Protein AF-A0A496QJP1-F1 (afdb_monomer)

Structure (mmCIF, N/CA/C/O backbone):
data_AF-A0A496QJP1-F1
#
_entry.id   AF-A0A496QJP1-F1
#
loop_
_atom_site.group_PDB
_atom_site.id
_atom_site.type_symbol
_atom_site.label_atom_id
_atom_site.label_alt_id
_atom_site.label_comp_id
_atom_site.label_asym_id
_atom_site.label_entity_id
_atom_site.label_seq_id
_atom_site.pdbx_PDB_ins_code
_atom_site.Cartn_x
_atom_site.Cartn_y
_atom_site.Cartn_z
_atom_site.occupancy
_atom_site.B_iso_or_equiv
_atom_site.auth_seq_id
_atom_site.auth_comp_id
_atom_site.auth_asym_id
_atom_site.auth_atom_id
_atom_site.pdbx_PDB_model_num
ATOM 1 N N . PRO A 1 1 ? -23.797 5.989 7.736 1.00 47.56 1 PRO A N 1
ATOM 2 C CA . PRO A 1 1 ? -22.458 6.638 7.696 1.00 47.56 1 PRO A CA 1
ATOM 3 C C . PRO A 1 1 ? -22.157 7.043 6.246 1.00 47.56 1 PRO A C 1
ATOM 5 O O . PRO A 1 1 ? -22.755 6.414 5.377 1.00 47.56 1 PRO A O 1
ATOM 8 N N . PRO A 1 2 ? -21.326 8.060 5.943 1.00 55.97 2 PRO A N 1
ATOM 9 C CA . PRO A 1 2 ? -20.926 8.264 4.551 1.00 55.97 2 PRO A CA 1
ATOM 10 C C . PRO A 1 2 ? -20.352 6.940 4.034 1.00 55.97 2 PRO A C 1
ATOM 12 O O . PRO A 1 2 ? -19.680 6.230 4.787 1.00 55.97 2 PRO A O 1
ATOM 15 N N . GLU A 1 3 ? -20.733 6.553 2.821 1.00 70.56 3 GLU A N 1
ATOM 16 C CA . GLU A 1 3 ? -20.373 5.258 2.248 1.00 70.56 3 GLU A CA 1
ATOM 17 C C . GLU A 1 3 ? -18.844 5.147 2.202 1.00 70.56 3 GLU A C 1
ATOM 19 O O . GLU A 1 3 ? -18.171 5.880 1.482 1.00 70.56 3 GLU A O 1
ATOM 24 N N . SER A 1 4 ? -18.280 4.296 3.061 1.00 87.88 4 SER A N 1
ATOM 25 C CA . SER A 1 4 ? -16.846 4.028 3.092 1.00 87.88 4 SER A CA 1
ATOM 26 C C . SER A 1 4 ? -16.491 3.066 1.966 1.00 87.88 4 SER A C 1
ATOM 28 O O . SER A 1 4 ? -17.206 2.088 1.757 1.00 87.88 4 SER A O 1
ATOM 30 N N . PHE A 1 5 ? -15.371 3.291 1.290 1.00 95.00 5 PHE A N 1
ATOM 31 C CA . PHE A 1 5 ? -14.940 2.461 0.172 1.00 95.00 5 PHE A CA 1
ATOM 32 C C . PHE A 1 5 ? -14.203 1.215 0.660 1.00 95.00 5 PHE A C 1
ATOM 34 O O . PHE A 1 5 ? -13.287 1.307 1.478 1.00 95.00 5 PHE A O 1
ATOM 41 N N . ASP A 1 6 ? -14.547 0.055 0.108 1.00 94.50 6 ASP A N 1
ATOM 42 C CA . ASP A 1 6 ? -13.792 -1.181 0.343 1.00 94.50 6 ASP A CA 1
ATOM 43 C C . ASP A 1 6 ? -12.446 -1.184 -0.388 1.00 94.50 6 ASP A C 1
ATOM 45 O O . ASP A 1 6 ? -11.486 -1.819 0.049 1.00 94.50 6 ASP A O 1
ATOM 49 N N . VAL A 1 7 ? -12.348 -0.448 -1.495 1.00 96.88 7 VAL A N 1
ATOM 50 C CA . VAL A 1 7 ? -11.116 -0.323 -2.270 1.00 96.88 7 VAL A CA 1
ATOM 51 C C . VAL A 1 7 ? -10.907 1.130 -2.663 1.00 96.88 7 VAL A C 1
ATOM 53 O O . VAL A 1 7 ? -11.769 1.748 -3.283 1.00 96.88 7 VAL A O 1
ATOM 56 N N . ILE A 1 8 ? -9.727 1.656 -2.350 1.00 97.62 8 ILE A N 1
ATOM 57 C CA . ILE A 1 8 ? -9.253 2.949 -2.845 1.00 97.62 8 ILE A CA 1
ATOM 58 C C . ILE A 1 8 ? -8.065 2.683 -3.762 1.00 97.62 8 ILE A C 1
ATOM 60 O O . ILE A 1 8 ? -7.073 2.095 -3.340 1.00 97.62 8 ILE A O 1
ATOM 64 N N . VAL A 1 9 ? -8.139 3.125 -5.015 1.00 97.75 9 VAL A N 1
ATOM 65 C CA . VAL A 1 9 ? -7.036 3.003 -5.979 1.00 97.75 9 VAL A CA 1
ATOM 66 C C . VAL A 1 9 ? -6.482 4.388 -6.281 1.00 97.75 9 VAL A C 1
ATOM 68 O O . VAL A 1 9 ? -7.244 5.341 -6.430 1.00 97.75 9 VAL A O 1
ATOM 71 N N . SER A 1 10 ? -5.160 4.516 -6.374 1.00 97.31 10 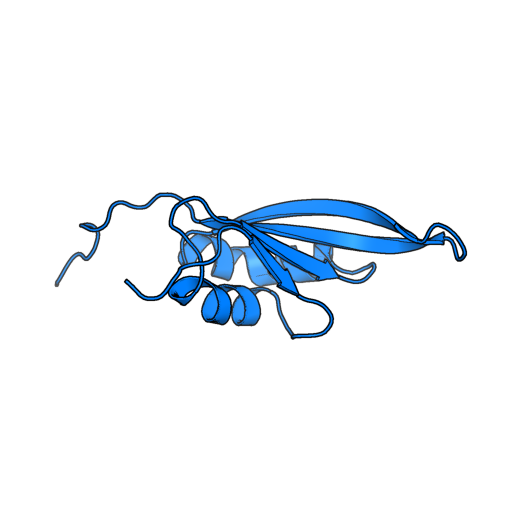SER A N 1
ATOM 72 C CA . SER A 1 10 ? -4.518 5.782 -6.726 1.00 97.31 10 SER A CA 1
ATOM 73 C C . SER A 1 10 ? -3.354 5.596 -7.696 1.00 97.31 10 SER A C 1
ATOM 75 O O . SER A 1 10 ? -2.643 4.590 -7.661 1.00 97.31 10 SER A O 1
ATOM 77 N N . GLN A 1 11 ? -3.141 6.598 -8.547 1.00 96.31 11 GLN A N 1
ATOM 78 C CA . GLN A 1 11 ? -2.001 6.696 -9.451 1.00 96.31 11 GLN A CA 1
ATOM 79 C C . GLN A 1 11 ? -1.529 8.152 -9.500 1.00 96.31 11 GLN A C 1
ATOM 81 O O . GLN A 1 11 ? -2.345 9.055 -9.638 1.00 96.31 11 GLN A O 1
ATOM 86 N N . ALA A 1 12 ? -0.215 8.374 -9.388 1.00 90.19 12 ALA A N 1
ATOM 87 C CA . ALA A 1 12 ? 0.408 9.705 -9.458 1.00 90.19 12 ALA A CA 1
ATOM 88 C C . ALA A 1 12 ? -0.112 10.745 -8.432 1.00 90.19 12 ALA A C 1
ATOM 90 O O . ALA A 1 12 ? -0.039 11.942 -8.680 1.00 90.19 12 ALA A O 1
ATOM 91 N N . VAL A 1 13 ? -0.602 10.296 -7.268 1.00 88.88 13 VAL A N 1
ATOM 92 C CA . VAL A 1 13 ? -1.180 11.175 -6.228 1.00 88.88 13 VAL A CA 1
ATOM 93 C C . VAL A 1 13 ? -0.136 11.784 -5.283 1.00 88.88 13 VAL A C 1
ATOM 95 O O . VAL A 1 13 ? -0.349 12.875 -4.772 1.00 88.88 13 VAL A O 1
ATOM 98 N N . GLY A 1 14 ? 0.987 11.104 -5.042 1.00 91.44 14 GLY A N 1
ATOM 99 C CA . GLY A 1 14 ? 2.025 11.578 -4.121 1.00 91.44 14 GLY A CA 1
ATOM 100 C C . GLY A 1 14 ? 2.699 10.453 -3.328 1.00 91.44 14 GLY A C 1
ATOM 101 O O . GLY A 1 14 ? 2.560 9.277 -3.699 1.00 91.44 14 GLY A O 1
ATOM 102 N N . PRO A 1 15 ? 3.439 10.799 -2.259 1.00 95.94 15 PRO A N 1
ATOM 103 C CA . PRO A 1 15 ? 4.078 9.849 -1.349 1.00 95.94 15 PRO A CA 1
ATOM 104 C C . PRO A 1 15 ? 3.091 8.881 -0.668 1.00 95.94 15 PRO A C 1
ATOM 106 O O . PRO A 1 15 ? 1.930 9.218 -0.425 1.00 95.94 15 PRO A O 1
ATOM 109 N N . LEU A 1 16 ? 3.544 7.663 -0.347 1.00 97.25 16 LEU A N 1
ATOM 110 C CA . LEU A 1 16 ? 2.709 6.621 0.285 1.00 97.25 16 LEU A CA 1
ATOM 111 C C . LEU A 1 16 ? 2.093 7.030 1.637 1.00 97.25 16 LEU A C 1
ATOM 113 O O . LEU A 1 16 ? 0.959 6.654 1.925 1.00 97.25 16 LEU A O 1
ATOM 117 N N . ASP A 1 17 ? 2.813 7.789 2.459 1.00 96.56 17 ASP A N 1
ATOM 118 C CA . ASP A 1 17 ? 2.354 8.293 3.758 1.00 96.56 17 ASP A CA 1
ATOM 119 C C . ASP A 1 17 ? 1.211 9.306 3.625 1.00 96.56 17 ASP A C 1
ATOM 121 O O . ASP A 1 17 ? 0.206 9.213 4.336 1.00 96.56 17 ASP A O 1
ATOM 125 N N . GLU A 1 18 ? 1.320 10.229 2.671 1.00 96.69 18 GLU A N 1
ATOM 126 C CA . GLU A 1 18 ? 0.258 11.196 2.385 1.00 96.69 18 GLU A CA 1
ATOM 127 C C . GLU A 1 18 ? -1.002 10.512 1.854 1.00 96.69 18 GLU A C 1
ATOM 129 O O . GLU A 1 18 ? -2.104 10.789 2.337 1.00 96.69 18 GLU A O 1
ATOM 134 N N . LEU A 1 19 ? -0.842 9.570 0.918 1.00 97.19 19 LEU A N 1
ATOM 135 C CA . LEU A 1 19 ? -1.948 8.760 0.411 1.00 97.19 19 LEU A CA 1
ATOM 136 C C . LEU A 1 19 ? -2.636 7.980 1.539 1.00 97.19 19 LEU A C 1
ATOM 138 O O . LEU A 1 19 ? -3.861 8.006 1.632 1.00 97.19 19 LEU A O 1
ATOM 142 N N . ALA A 1 20 ? -1.870 7.325 2.416 1.00 96.12 20 ALA A N 1
ATOM 143 C CA . ALA A 1 20 ? -2.411 6.572 3.546 1.00 96.12 20 ALA A CA 1
ATOM 144 C C . ALA A 1 20 ? -3.231 7.469 4.491 1.00 96.12 20 ALA A C 1
ATOM 146 O O . ALA A 1 20 ? -4.330 7.100 4.913 1.00 96.12 20 ALA A O 1
ATOM 147 N N . ARG A 1 21 ? -2.735 8.678 4.782 1.00 95.69 21 ARG A N 1
ATOM 148 C CA . ARG A 1 21 ? -3.440 9.668 5.606 1.00 95.69 21 ARG A CA 1
ATOM 149 C C . ARG A 1 21 ? -4.756 10.114 4.966 1.00 95.69 21 ARG A C 1
ATOM 151 O O . ARG A 1 21 ? -5.769 10.167 5.658 1.00 95.69 21 ARG A O 1
ATOM 158 N N . MET A 1 22 ? -4.746 10.426 3.668 1.00 95.31 22 MET A N 1
ATOM 159 C CA . MET A 1 22 ? -5.943 10.857 2.931 1.00 95.31 22 MET A CA 1
ATOM 160 C C . MET A 1 22 ? -6.974 9.734 2.775 1.00 95.31 22 MET A C 1
ATOM 162 O O . MET A 1 22 ? -8.172 9.993 2.848 1.00 95.31 22 MET A O 1
ATOM 166 N N . ALA A 1 23 ? -6.521 8.492 2.593 1.00 94.81 23 ALA A N 1
ATOM 167 C CA . ALA A 1 23 ? -7.391 7.337 2.404 1.00 94.81 23 ALA A CA 1
ATOM 168 C C . ALA A 1 23 ? -8.100 6.902 3.696 1.00 94.81 23 ALA A C 1
ATOM 170 O O . ALA A 1 23 ? -9.238 6.445 3.642 1.00 94.81 23 ALA A O 1
ATOM 171 N N . ARG A 1 24 ? -7.461 7.058 4.866 1.00 93.00 24 ARG A N 1
ATOM 172 C CA . ARG A 1 24 ? -7.985 6.575 6.158 1.00 93.00 24 ARG A CA 1
ATOM 173 C C . ARG A 1 24 ? -9.441 6.967 6.473 1.00 93.00 24 ARG A C 1
ATOM 175 O O . ARG A 1 24 ? -10.173 6.069 6.873 1.00 93.00 24 ARG A O 1
ATOM 182 N N . PRO A 1 25 ? -9.888 8.231 6.329 1.00 92.19 25 PRO A N 1
ATOM 183 C CA . PRO A 1 25 ?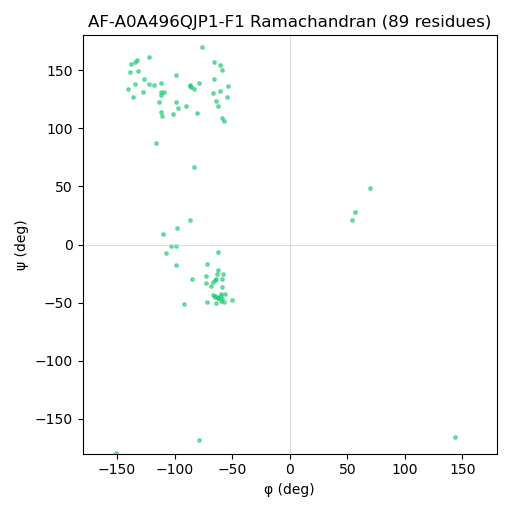 -11.278 8.605 6.622 1.00 92.19 25 PRO A CA 1
ATOM 184 C C . PRO A 1 25 ? -12.299 8.087 5.597 1.00 92.19 25 PRO A C 1
ATOM 186 O O . PRO A 1 25 ? -13.492 8.099 5.883 1.00 92.19 25 PRO A O 1
ATOM 189 N N . LEU A 1 26 ? -11.847 7.666 4.413 1.00 93.56 26 LEU A N 1
ATOM 190 C CA . LEU A 1 26 ? -12.700 7.199 3.317 1.00 93.56 26 LEU A CA 1
ATOM 191 C C . LEU A 1 26 ? -12.781 5.668 3.250 1.00 93.56 26 LEU A C 1
ATOM 193 O O . LEU A 1 26 ? -13.666 5.131 2.590 1.00 93.56 26 LEU A O 1
ATOM 197 N N . LEU A 1 27 ? -11.846 4.969 3.894 1.00 93.62 27 LEU A N 1
ATOM 198 C CA . LEU A 1 27 ? -11.687 3.525 3.781 1.00 93.62 27 LEU A CA 1
ATOM 199 C C . LEU A 1 27 ? -12.584 2.776 4.771 1.00 93.62 27 LEU A C 1
ATOM 201 O O . LEU A 1 27 ? -12.657 3.126 5.951 1.00 93.62 27 LEU A O 1
ATOM 205 N N . SER A 1 28 ? -13.224 1.705 4.303 1.00 91.56 28 SER A N 1
ATOM 206 C CA . SER A 1 28 ? -13.987 0.811 5.172 1.00 91.56 28 SER A CA 1
ATOM 207 C C . SER A 1 28 ? -13.057 0.072 6.155 1.00 91.56 28 SER A C 1
ATOM 209 O O . SER A 1 28 ? -11.862 -0.092 5.884 1.00 91.56 28 SER A O 1
ATOM 211 N N . PRO A 1 29 ? -13.556 -0.418 7.308 1.00 85.06 29 PRO A N 1
ATOM 212 C CA . PRO A 1 29 ? -12.722 -1.108 8.299 1.00 85.06 29 PRO A CA 1
ATOM 213 C C . PRO A 1 29 ? -11.979 -2.348 7.778 1.00 85.06 29 PRO A C 1
ATOM 215 O O . PRO A 1 29 ? -10.960 -2.730 8.352 1.00 85.06 29 PRO A O 1
ATOM 218 N N . ASN A 1 30 ? -12.497 -2.986 6.723 1.00 87.06 30 ASN A N 1
ATOM 219 C CA . ASN A 1 30 ? -11.873 -4.137 6.062 1.00 87.06 30 ASN A CA 1
ATOM 220 C C . ASN A 1 30 ? -11.348 -3.789 4.658 1.00 87.06 30 ASN A C 1
ATOM 222 O O . ASN A 1 30 ? -10.971 -4.691 3.912 1.00 87.06 30 ASN A O 1
ATOM 226 N N . GLY A 1 31 ? -11.348 -2.506 4.294 1.00 93.12 31 GLY A N 1
ATOM 227 C CA . GLY A 1 31 ? -10.926 -2.055 2.983 1.00 93.12 31 GLY A CA 1
ATOM 228 C C . GLY A 1 31 ? -9.410 -2.049 2.812 1.00 93.12 31 GLY A C 1
ATOM 229 O O . GLY A 1 31 ? -8.638 -2.196 3.765 1.00 93.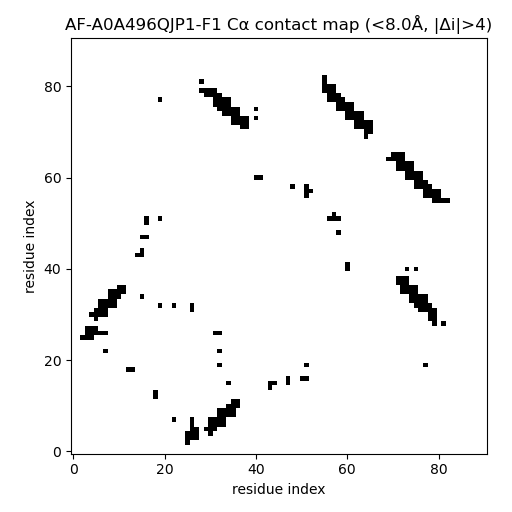12 31 GLY A O 1
ATOM 230 N N . LEU A 1 32 ? -8.977 -1.842 1.573 1.00 96.69 32 LEU A N 1
ATOM 231 C CA . LEU A 1 32 ? -7.569 -1.720 1.207 1.00 96.69 32 LEU A CA 1
ATOM 232 C C . LEU A 1 32 ? -7.315 -0.540 0.267 1.00 96.69 32 LEU A C 1
ATOM 234 O O . LEU A 1 32 ? -8.197 -0.084 -0.464 1.00 96.69 32 LEU A O 1
ATOM 238 N N . VAL A 1 33 ? -6.073 -0.070 0.261 1.00 98.06 33 VAL A N 1
ATOM 239 C CA . VAL A 1 33 ? -5.586 0.942 -0.678 1.00 98.06 33 VAL A CA 1
ATOM 240 C C . VAL A 1 33 ? -4.618 0.283 -1.652 1.00 98.06 33 VAL A C 1
ATOM 242 O O . VAL A 1 33 ? -3.695 -0.408 -1.226 1.00 98.06 33 VAL A O 1
ATOM 245 N N . ILE A 1 34 ? -4.793 0.524 -2.949 1.00 98.38 34 ILE A N 1
ATOM 246 C CA . ILE A 1 34 ? -3.865 0.115 -4.008 1.00 98.38 34 ILE A CA 1
ATOM 247 C C . ILE A 1 34 ? -3.220 1.372 -4.585 1.00 98.38 34 ILE A C 1
ATOM 249 O O . ILE A 1 34 ? -3.863 2.153 -5.285 1.00 98.38 34 ILE A O 1
ATOM 253 N N . ALA A 1 35 ? -1.931 1.557 -4.323 1.00 98.06 35 ALA A N 1
ATOM 254 C CA . ALA A 1 35 ? -1.144 2.622 -4.925 1.00 98.06 35 ALA A CA 1
ATOM 255 C C . ALA A 1 35 ? -0.372 2.082 -6.134 1.00 98.06 35 ALA A C 1
ATOM 257 O O . ALA A 1 35 ? 0.501 1.220 -6.003 1.00 98.06 35 ALA A O 1
ATOM 258 N N . MET A 1 36 ? -0.671 2.612 -7.317 1.00 97.81 36 MET A N 1
ATOM 259 C CA . MET A 1 36 ? 0.050 2.313 -8.550 1.00 97.81 36 MET A CA 1
ATOM 260 C C . MET A 1 36 ? 1.334 3.140 -8.601 1.00 97.81 36 MET A C 1
ATOM 262 O O . MET A 1 36 ? 1.306 4.370 -8.712 1.00 97.81 36 MET A O 1
ATOM 266 N N . LYS A 1 37 ? 2.471 2.453 -8.521 1.00 96.19 37 LYS A N 1
ATOM 267 C CA . LYS A 1 37 ? 3.805 3.043 -8.413 1.00 96.19 37 LYS A CA 1
ATOM 268 C C . LYS A 1 37 ? 4.723 2.601 -9.550 1.00 96.19 37 LYS A C 1
ATOM 270 O O . LYS A 1 37 ? 4.478 1.629 -10.272 1.00 96.19 37 LYS A O 1
ATOM 275 N N . GLY A 1 38 ? 5.783 3.382 -9.728 1.00 95.00 38 GLY A N 1
ATOM 276 C CA . GLY A 1 38 ? 6.864 3.092 -10.662 1.00 95.00 38 GLY A CA 1
ATOM 277 C C . GLY A 1 38 ? 7.859 2.053 -10.121 1.00 95.00 38 GLY A C 1
ATOM 278 O O . G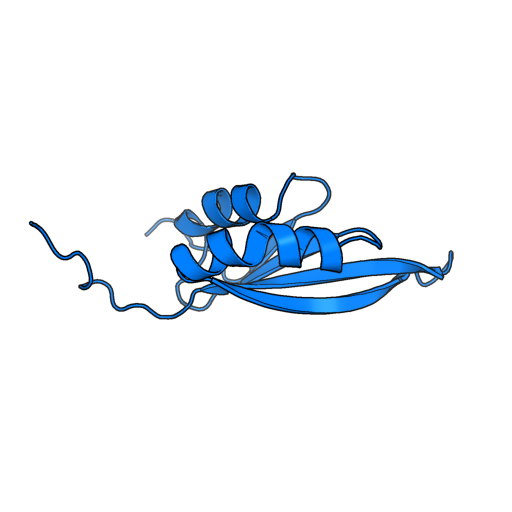LY A 1 38 ? 7.607 1.430 -9.091 1.00 95.00 38 GLY A O 1
ATOM 279 N N . PRO A 1 39 ? 9.013 1.886 -10.790 1.00 93.44 39 PRO A N 1
ATOM 280 C CA . PRO A 1 39 ? 10.019 0.883 -10.426 1.00 93.44 39 PRO A CA 1
ATOM 281 C C . PRO A 1 39 ? 10.652 1.093 -9.042 1.00 93.44 39 PRO A C 1
ATOM 283 O O . PRO A 1 39 ? 11.080 0.128 -8.425 1.00 93.44 39 PRO A O 1
ATOM 286 N N . LYS A 1 40 ? 10.673 2.328 -8.525 1.00 94.81 40 LYS A N 1
ATOM 287 C CA . LYS A 1 40 ? 11.284 2.682 -7.228 1.00 94.81 40 LYS A CA 1
ATOM 288 C C . LYS A 1 40 ? 10.352 2.506 -6.022 1.00 94.81 40 LYS A C 1
ATOM 290 O O . LYS A 1 40 ? 10.535 3.136 -4.986 1.00 94.81 40 LYS A O 1
ATOM 295 N N . ALA A 1 41 ? 9.309 1.695 -6.165 1.00 95.38 41 ALA A N 1
ATOM 296 C CA . ALA A 1 41 ? 8.308 1.529 -5.119 1.00 95.38 41 ALA A CA 1
ATOM 297 C C . ALA A 1 41 ? 8.869 0.882 -3.842 1.00 95.38 41 ALA A C 1
ATOM 299 O O . ALA A 1 41 ? 8.372 1.194 -2.767 1.00 95.38 41 ALA A O 1
ATOM 300 N N . ASP A 1 42 ? 9.886 0.017 -3.944 1.00 96.31 42 ASP A N 1
ATOM 301 C CA . ASP A 1 42 ? 10.542 -0.574 -2.771 1.00 96.31 42 ASP A CA 1
ATOM 302 C C . ASP A 1 42 ? 11.242 0.497 -1.921 1.00 96.31 42 ASP A C 1
ATOM 304 O O . ASP A 1 42 ? 10.978 0.584 -0.728 1.00 96.31 42 ASP A O 1
ATOM 308 N N . GLU A 1 43 ? 12.057 1.354 -2.550 1.00 97.06 43 GLU A N 1
ATOM 309 C CA . GLU A 1 43 ? 12.770 2.462 -1.889 1.00 97.06 43 GLU A CA 1
ATOM 310 C C . GLU A 1 43 ? 11.789 3.438 -1.222 1.00 97.06 43 GLU A C 1
ATOM 312 O O . GLU A 1 43 ? 11.972 3.849 -0.075 1.00 97.06 43 GLU A O 1
ATOM 317 N N . GLU A 1 44 ? 10.710 3.793 -1.932 1.00 95.62 44 GLU A N 1
ATOM 318 C CA . GLU A 1 44 ? 9.659 4.650 -1.382 1.00 95.62 44 GLU A CA 1
ATOM 319 C C . GLU A 1 44 ? 8.973 3.983 -0.181 1.00 95.62 44 GLU A C 1
ATOM 321 O O . GLU A 1 44 ? 8.765 4.623 0.851 1.00 95.62 44 GLU A O 1
ATOM 326 N N . LEU A 1 45 ? 8.618 2.701 -0.302 1.00 96.75 45 LEU A N 1
ATOM 327 C CA . LEU A 1 45 ? 7.941 1.964 0.759 1.00 96.75 45 LEU A CA 1
ATOM 328 C C . LEU A 1 45 ? 8.832 1.813 1.994 1.00 96.75 45 LEU A C 1
ATOM 330 O O . LEU A 1 45 ? 8.356 2.046 3.103 1.00 96.75 45 LEU A O 1
ATOM 334 N N . GLU A 1 46 ? 10.106 1.476 1.819 1.00 97.44 46 GLU A N 1
ATOM 335 C CA . GLU A 1 46 ? 11.084 1.371 2.903 1.00 97.44 46 GLU A CA 1
ATOM 336 C C . GLU A 1 46 ? 11.235 2.708 3.638 1.00 97.44 46 GLU A C 1
ATOM 338 O O . GLU A 1 46 ? 11.061 2.769 4.858 1.00 97.44 46 GLU A O 1
ATOM 343 N N . GLY A 1 47 ? 11.416 3.804 2.892 1.00 97.50 47 GLY A N 1
ATOM 344 C CA . GLY A 1 47 ? 11.530 5.150 3.456 1.00 97.50 47 GLY A CA 1
ATOM 345 C C . GLY A 1 47 ? 10.279 5.624 4.207 1.00 97.50 47 GLY A C 1
ATOM 346 O O . GLY A 1 47 ? 10.370 6.502 5.069 1.00 97.50 47 GLY A O 1
ATOM 347 N N . LYS A 1 48 ?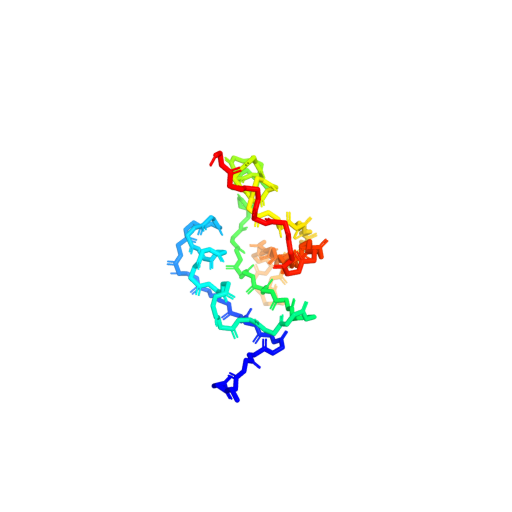 9.105 5.047 3.919 1.00 97.38 48 LYS A N 1
ATOM 348 C CA . LYS A 1 48 ? 7.824 5.403 4.559 1.00 97.38 48 LYS A CA 1
ATOM 349 C C . LYS A 1 48 ? 7.298 4.354 5.540 1.00 97.38 48 LYS A C 1
ATOM 351 O O . LYS A 1 48 ? 6.352 4.648 6.276 1.00 97.38 48 LYS A O 1
ATOM 356 N N . MET A 1 49 ? 7.919 3.179 5.632 1.00 95.94 49 MET A N 1
ATOM 357 C CA . MET A 1 49 ? 7.438 2.053 6.441 1.00 95.94 49 MET A CA 1
ATOM 358 C C . MET A 1 49 ? 7.236 2.438 7.912 1.00 95.94 49 MET A C 1
ATOM 360 O O . MET A 1 49 ? 6.199 2.136 8.500 1.00 95.94 49 MET A O 1
ATOM 364 N N . GLY A 1 50 ? 8.177 3.190 8.491 1.00 95.88 50 GLY A N 1
ATOM 365 C CA . GLY A 1 50 ? 8.078 3.648 9.878 1.00 95.88 50 GLY A CA 1
ATOM 366 C C . GLY A 1 50 ? 6.906 4.606 10.135 1.00 95.88 50 GLY A C 1
ATOM 367 O O . GLY A 1 50 ? 6.367 4.635 11.239 1.00 95.88 50 GLY A O 1
ATOM 368 N N . TYR A 1 51 ? 6.477 5.401 9.147 1.00 96.06 51 TYR A N 1
ATOM 369 C CA . TYR A 1 51 ? 5.239 6.184 9.258 1.00 96.06 51 TYR A CA 1
ATOM 370 C C . TYR A 1 51 ? 4.016 5.267 9.178 1.00 96.06 51 TYR A C 1
ATOM 372 O O . TYR A 1 51 ? 3.145 5.342 10.045 1.00 96.06 51 TYR A O 1
ATOM 380 N N . LEU A 1 52 ? 3.974 4.393 8.169 1.00 96.31 52 LEU A N 1
ATOM 381 C CA . LEU A 1 52 ? 2.848 3.496 7.903 1.00 96.31 52 LEU A CA 1
ATOM 382 C C . LEU A 1 52 ? 2.540 2.609 9.119 1.00 96.31 52 LEU A C 1
ATOM 384 O O . LEU A 1 52 ? 1.409 2.608 9.605 1.00 96.31 52 LEU A O 1
ATOM 388 N N . GLN A 1 53 ? 3.556 1.956 9.686 1.00 94.94 53 GLN A N 1
ATOM 389 C CA . GLN A 1 53 ? 3.409 1.110 10.875 1.00 94.94 53 GLN A CA 1
ATOM 390 C C . GLN A 1 53 ? 2.936 1.904 12.101 1.00 94.94 53 GLN A C 1
ATOM 392 O O . GLN A 1 53 ? 1.991 1.496 12.776 1.00 94.94 53 GLN A O 1
ATOM 397 N N . ARG A 1 54 ? 3.522 3.085 12.365 1.00 94.75 54 ARG A N 1
ATOM 398 C CA . ARG A 1 54 ? 3.093 3.953 13.482 1.00 94.75 54 ARG A CA 1
ATOM 399 C C . ARG A 1 54 ? 1.621 4.362 13.386 1.00 94.75 54 ARG A C 1
ATOM 401 O O . ARG A 1 54 ? 0.981 4.541 14.418 1.00 94.75 54 ARG A O 1
ATOM 408 N N . HIS A 1 55 ? 1.082 4.467 12.172 1.00 93.56 55 HIS A N 1
ATOM 409 C CA . HIS A 1 55 ? -0.315 4.830 11.916 1.00 93.56 55 HIS A CA 1
ATOM 410 C C . HIS A 1 55 ? -1.225 3.614 11.669 1.00 93.56 55 HIS A C 1
ATOM 412 O O . HIS A 1 55 ? -2.364 3.776 11.226 1.00 93.56 55 HIS A O 1
ATOM 418 N N . GLY A 1 56 ? -0.759 2.401 11.985 1.00 94.25 56 GLY A N 1
ATOM 419 C CA . GLY A 1 56 ? -1.560 1.182 11.907 1.00 94.25 56 GLY A CA 1
ATOM 420 C C . GLY A 1 56 ? -1.881 0.784 10.471 1.00 94.25 56 GLY A C 1
ATOM 421 O O . GLY A 1 56 ? -3.043 0.523 10.148 1.00 94.25 56 GLY A O 1
ATOM 422 N N . TRP A 1 57 ? -0.864 0.766 9.613 1.00 95.31 57 TRP A N 1
ATOM 423 C CA . TRP A 1 57 ? -0.923 0.207 8.269 1.00 95.31 57 TRP A CA 1
ATOM 424 C C . TRP A 1 57 ? 0.054 -0.954 8.131 1.00 95.31 57 TRP A C 1
ATOM 426 O O . TRP A 1 57 ? 1.214 -0.857 8.531 1.00 95.31 57 TRP A O 1
ATOM 436 N N . LYS A 1 58 ? -0.406 -2.020 7.480 1.00 95.94 58 LYS A N 1
ATOM 437 C CA . LYS A 1 58 ? 0.453 -3.035 6.868 1.00 95.94 58 LYS A CA 1
ATOM 438 C C . LYS A 1 58 ? 0.575 -2.744 5.388 1.00 95.94 58 LYS A C 1
ATOM 440 O O . LYS A 1 58 ? -0.386 -2.292 4.766 1.00 95.94 58 LYS A O 1
ATOM 445 N N . ALA A 1 59 ? 1.743 -3.037 4.837 1.00 96.44 59 ALA A N 1
ATOM 446 C CA . ALA A 1 59 ? 2.028 -2.831 3.432 1.00 96.44 59 ALA A CA 1
ATOM 447 C C . ALA A 1 59 ? 2.545 -4.114 2.780 1.00 96.44 59 ALA A C 1
ATOM 449 O O . ALA A 1 59 ? 3.312 -4.864 3.382 1.00 96.44 59 ALA A O 1
ATOM 450 N N . GLY A 1 60 ? 2.136 -4.336 1.537 1.00 96.12 60 GLY A N 1
ATOM 451 C CA . GLY A 1 60 ? 2.686 -5.345 0.641 1.00 96.12 60 GLY A CA 1
ATOM 452 C C . GLY A 1 60 ? 2.966 -4.731 -0.726 1.00 96.12 60 GLY A C 1
ATOM 453 O O . GLY A 1 60 ? 2.399 -3.697 -1.076 1.00 96.12 60 GLY A O 1
ATOM 454 N N . ILE A 1 61 ? 3.836 -5.363 -1.507 1.00 97.44 61 ILE A N 1
ATOM 455 C CA . ILE A 1 61 ? 4.170 -4.915 -2.858 1.00 97.44 61 ILE A CA 1
ATOM 456 C C . ILE A 1 61 ? 4.003 -6.060 -3.853 1.00 97.44 61 ILE A C 1
ATOM 458 O O . ILE A 1 61 ? 4.500 -7.164 -3.640 1.00 97.44 61 ILE A O 1
ATOM 462 N N . ILE A 1 62 ? 3.314 -5.784 -4.957 1.00 97.69 62 ILE A N 1
ATOM 463 C CA . ILE A 1 62 ? 3.223 -6.676 -6.113 1.00 97.69 62 ILE A CA 1
ATOM 464 C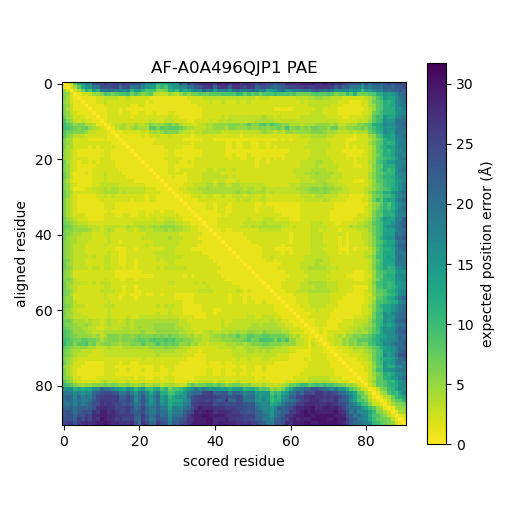 C . ILE A 1 62 ? 3.979 -6.018 -7.261 1.00 97.69 62 ILE A C 1
ATOM 466 O O . ILE A 1 62 ? 3.570 -4.970 -7.761 1.00 97.69 62 ILE A O 1
ATOM 470 N N . LYS A 1 63 ? 5.080 -6.635 -7.687 1.00 96.56 63 LYS A N 1
ATOM 471 C CA . LYS A 1 63 ? 5.869 -6.175 -8.836 1.00 96.56 63 LYS A CA 1
ATOM 472 C C . LYS A 1 63 ? 5.298 -6.760 -10.119 1.00 96.56 63 LYS A C 1
ATOM 474 O O . LYS A 1 63 ? 4.953 -7.936 -10.176 1.00 96.56 63 LYS A O 1
ATOM 479 N N . THR A 1 64 ? 5.211 -5.940 -11.155 1.00 96.00 64 THR A N 1
ATOM 480 C CA . THR A 1 64 ? 4.690 -6.336 -12.463 1.00 96.00 64 THR A CA 1
ATOM 481 C C . THR A 1 64 ? 5.328 -5.510 -13.583 1.00 96.00 64 THR A C 1
ATOM 483 O O . THR A 1 64 ? 6.197 -4.661 -13.353 1.00 96.00 64 THR A O 1
ATOM 486 N N . LYS A 1 65 ? 4.926 -5.778 -14.823 1.00 96.31 65 LYS A N 1
ATOM 487 C CA . LYS A 1 65 ? 5.332 -5.041 -16.019 1.00 96.31 65 LYS A CA 1
ATOM 488 C C . LYS A 1 65 ? 4.102 -4.702 -16.853 1.00 96.31 65 LYS A C 1
ATOM 490 O O . LYS A 1 65 ? 3.126 -5.449 -16.856 1.00 96.31 65 LYS A O 1
ATOM 495 N N . THR A 1 66 ? 4.139 -3.587 -17.573 1.00 95.38 66 THR A N 1
ATOM 496 C CA . THR A 1 66 ? 3.090 -3.286 -18.556 1.00 95.38 66 THR A CA 1
ATOM 497 C C . THR A 1 66 ? 3.128 -4.302 -19.705 1.00 95.38 66 THR A C 1
ATOM 499 O O . THR A 1 66 ? 4.216 -4.686 -20.135 1.00 95.38 66 THR A O 1
ATOM 502 N N . PRO A 1 67 ? 1.971 -4.721 -20.243 1.00 94.50 67 PRO A N 1
ATOM 503 C CA . PRO A 1 67 ? 1.912 -5.815 -21.215 1.00 94.50 67 PRO A CA 1
ATOM 504 C C . PRO A 1 67 ? 2.576 -5.480 -22.557 1.00 94.50 67 PRO A C 1
ATOM 506 O O . PRO A 1 67 ? 3.135 -6.362 -23.193 1.00 94.50 67 PRO A O 1
ATOM 509 N N . VAL A 1 68 ? 2.541 -4.211 -22.980 1.00 96.50 68 VAL A N 1
ATOM 510 C CA . VAL A 1 68 ? 3.061 -3.793 -24.295 1.00 96.50 68 VAL A CA 1
ATOM 511 C C . VAL A 1 68 ? 4.523 -3.356 -24.214 1.00 96.50 68 VAL A C 1
ATOM 513 O O . VAL A 1 68 ? 5.363 -3.828 -24.968 1.00 96.50 68 VAL A O 1
ATOM 516 N N . SER A 1 69 ? 4.850 -2.454 -23.289 1.00 94.25 69 SER A N 1
ATOM 517 C CA . SER A 1 69 ? 6.179 -1.835 -23.221 1.00 94.25 69 SER A CA 1
ATOM 518 C C . SER A 1 69 ? 7.114 -2.468 -22.187 1.00 94.25 69 SER A C 1
ATOM 520 O O . SER A 1 69 ? 8.242 -2.011 -22.029 1.00 94.25 69 SER A O 1
ATOM 522 N N . SER A 1 70 ? 6.652 -3.481 -21.444 1.00 94.00 70 SER A N 1
ATOM 523 C CA . SER A 1 70 ? 7.410 -4.146 -20.376 1.00 94.00 70 SER A CA 1
ATOM 524 C C . SER A 1 70 ? 7.970 -3.206 -19.295 1.00 94.00 70 SER A C 1
ATOM 526 O O . SER A 1 70 ? 8.898 -3.573 -18.568 1.00 94.00 70 SER A O 1
ATOM 528 N N . PHE A 1 71 ? 7.404 -2.003 -19.139 1.00 94.94 71 PHE A N 1
ATOM 529 C CA . PHE A 1 71 ? 7.848 -1.065 -18.112 1.00 94.94 71 PHE A CA 1
ATOM 530 C C . PHE A 1 71 ? 7.528 -1.625 -16.738 1.00 94.94 71 PHE A C 1
ATOM 532 O O . PHE A 1 71 ? 6.385 -1.988 -16.462 1.00 94.94 71 PHE A O 1
ATOM 539 N N . GLN A 1 72 ? 8.527 -1.627 -15.861 1.00 96.44 72 GLN A N 1
ATOM 540 C CA . GLN A 1 72 ? 8.349 -2.036 -14.476 1.00 96.44 72 GLN A CA 1
ATOM 541 C C . GLN A 1 72 ? 7.326 -1.138 -13.770 1.00 96.44 72 GLN A C 1
ATOM 543 O O . GLN A 1 72 ? 7.358 0.100 -13.859 1.00 96.44 72 GLN A O 1
ATOM 548 N N . ARG A 1 73 ? 6.399 -1.789 -13.075 1.00 96.38 73 ARG A N 1
ATOM 549 C CA . ARG A 1 73 ? 5.351 -1.183 -12.260 1.00 96.38 73 ARG A CA 1
ATOM 550 C C . ARG A 1 73 ? 5.224 -1.962 -10.966 1.00 96.38 73 ARG A C 1
ATOM 552 O O . ARG A 1 73 ? 5.526 -3.153 -10.916 1.00 96.38 73 ARG A O 1
ATOM 559 N N . SER A 1 74 ? 4.721 -1.289 -9.949 1.00 97.00 74 SER A N 1
ATOM 560 C CA . SER A 1 74 ? 4.465 -1.897 -8.655 1.00 97.00 74 SER A CA 1
ATOM 561 C C . SER A 1 74 ? 3.091 -1.480 -8.166 1.00 97.00 74 SER A C 1
ATOM 563 O O . SER A 1 74 ? 2.710 -0.317 -8.291 1.00 97.00 74 SER A O 1
ATOM 565 N N . LEU A 1 75 ? 2.349 -2.424 -7.605 1.00 97.94 75 LEU A N 1
ATOM 566 C CA . LEU A 1 75 ? 1.145 -2.148 -6.836 1.00 97.94 75 LEU A CA 1
ATOM 567 C C . LEU A 1 75 ? 1.523 -2.254 -5.365 1.00 97.94 75 LEU A C 1
ATOM 569 O O . LEU A 1 75 ? 1.859 -3.339 -4.891 1.00 97.94 75 LEU A O 1
ATOM 573 N N . VAL A 1 76 ? 1.506 -1.131 -4.656 1.00 98.00 76 VAL A N 1
ATOM 574 C CA . VAL A 1 76 ? 1.670 -1.128 -3.201 1.00 98.00 76 VAL A CA 1
ATOM 575 C C . VAL A 1 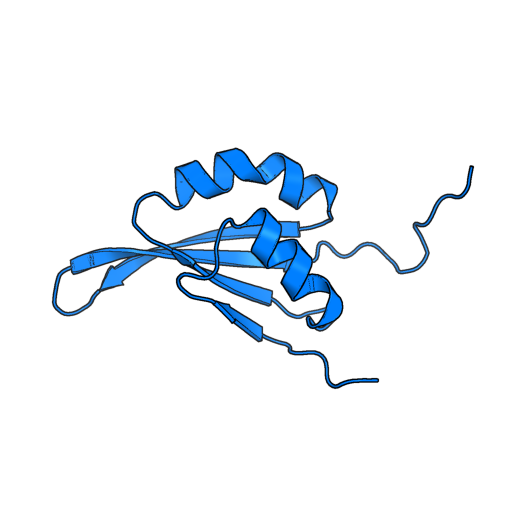76 ? 0.284 -1.255 -2.588 1.00 98.00 76 VAL A C 1
ATOM 577 O O . VAL A 1 76 ? -0.583 -0.415 -2.823 1.00 98.00 76 VAL A O 1
ATOM 580 N N . ILE A 1 77 ? 0.076 -2.319 -1.825 1.00 98.25 77 ILE A N 1
ATOM 581 C CA . ILE A 1 77 ? -1.173 -2.605 -1.128 1.00 98.25 77 ILE A CA 1
ATOM 582 C C . ILE A 1 77 ? -1.007 -2.154 0.314 1.00 98.25 77 ILE A C 1
ATOM 584 O O . ILE A 1 77 ? -0.109 -2.640 0.998 1.00 98.25 77 ILE A O 1
ATOM 588 N N . LEU A 1 78 ? -1.874 -1.260 0.781 1.00 97.44 78 LEU A N 1
ATOM 589 C CA . LEU A 1 78 ? -1.940 -0.851 2.179 1.00 97.44 78 LEU A CA 1
ATOM 590 C C . LEU A 1 78 ? -3.244 -1.357 2.788 1.00 97.44 78 LEU A C 1
ATOM 592 O O . LEU A 1 78 ? -4.323 -1.101 2.255 1.00 97.44 78 LEU A O 1
ATOM 596 N N . VAL A 1 79 ? -3.147 -2.038 3.923 1.00 96.19 79 VAL A N 1
ATOM 597 C CA . VAL A 1 79 ?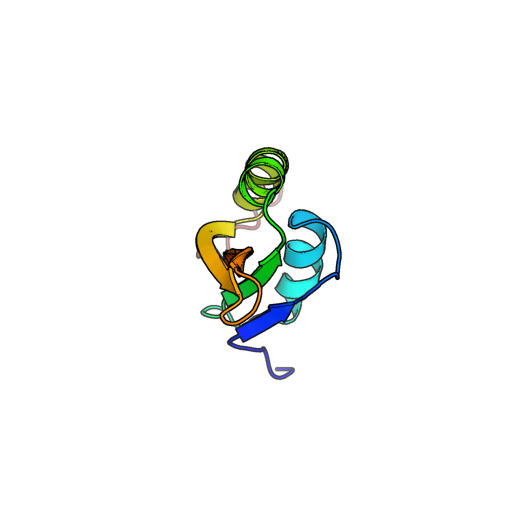 -4.309 -2.487 4.697 1.00 96.19 79 VAL A CA 1
ATOM 598 C C . VAL A 1 79 ? -4.239 -1.910 6.108 1.00 96.19 79 VAL A C 1
ATOM 600 O O . VAL A 1 79 ? -3.154 -1.884 6.701 1.00 96.19 79 VAL A O 1
ATOM 603 N N . PRO A 1 80 ? -5.360 -1.441 6.678 1.00 93.00 80 PRO A N 1
ATOM 604 C CA . PRO A 1 80 ? -5.430 -1.102 8.088 1.00 93.00 80 PRO A CA 1
ATOM 605 C C . PRO A 1 80 ? -4.984 -2.281 8.954 1.00 93.00 80 PRO A C 1
ATOM 607 O O . PRO A 1 80 ? -5.521 -3.386 8.865 1.00 93.00 80 PRO A O 1
ATOM 610 N N . GLU A 1 81 ? -4.036 -2.047 9.853 1.00 85.19 81 GLU A N 1
ATOM 611 C CA . GLU A 1 81 ? -3.932 -2.889 11.031 1.00 85.19 81 GLU A CA 1
ATOM 612 C C . GLU A 1 81 ? -5.200 -2.690 11.841 1.00 85.19 81 GLU A C 1
ATOM 614 O O . GLU A 1 81 ? -5.546 -1.566 12.218 1.00 85.19 81 GLU A O 1
ATOM 619 N N . ARG A 1 82 ? -5.908 -3.784 12.117 1.00 69.25 82 ARG A N 1
ATOM 620 C CA . ARG A 1 82 ? -6.977 -3.755 13.107 1.00 69.25 82 ARG A CA 1
ATOM 621 C C . ARG A 1 82 ? -6.377 -3.282 14.432 1.00 69.25 82 ARG A C 1
ATOM 623 O O . ARG A 1 82 ? -5.686 -4.044 15.102 1.00 69.25 82 ARG A O 1
ATOM 630 N N . LYS A 1 83 ? -6.669 -2.042 14.826 1.00 54.62 83 LYS A N 1
ATOM 631 C CA . LYS A 1 83 ? -6.671 -1.630 16.231 1.00 54.62 83 LYS A CA 1
ATOM 632 C C . LYS A 1 83 ? -8.115 -1.324 16.631 1.00 54.62 83 LYS A C 1
ATOM 634 O O . LYS A 1 83 ? -8.801 -0.636 15.876 1.00 54.62 83 LYS A O 1
ATOM 639 N N . PRO A 1 84 ? -8.602 -1.866 17.761 1.00 42.88 84 PRO A N 1
ATOM 640 C CA . PRO A 1 84 ? -9.981 -1.669 18.188 1.00 42.88 84 PRO A CA 1
ATOM 641 C C . PRO A 1 84 ? -10.300 -0.183 18.416 1.00 42.88 84 PRO A C 1
ATOM 643 O O . PRO A 1 84 ? -9.398 0.574 18.783 1.00 42.88 84 PRO A O 1
ATOM 646 N N . PRO A 1 85 ? -11.576 0.232 18.303 1.00 49.31 85 PRO A N 1
ATOM 647 C CA . PRO A 1 85 ? -11.997 1.630 18.450 1.00 49.31 85 PRO A CA 1
ATOM 648 C C . PRO A 1 85 ? -11.728 2.254 19.834 1.00 49.31 85 PRO A C 1
ATOM 650 O O . PRO A 1 85 ? -11.926 3.450 20.002 1.00 49.31 85 PRO A O 1
ATOM 653 N N . PHE A 1 86 ? -11.267 1.483 20.824 1.00 50.25 86 PHE A N 1
ATOM 654 C CA . PHE A 1 86 ? -11.071 1.933 22.207 1.00 50.25 86 PHE A CA 1
ATOM 655 C C . PHE A 1 86 ? -9.612 2.212 22.608 1.00 50.25 86 PHE A C 1
ATOM 657 O O . PHE A 1 86 ? -9.373 2.640 23.735 1.00 50.25 86 PHE A O 1
ATOM 664 N N . LEU A 1 87 ? -8.619 2.016 21.730 1.00 45.22 87 LEU A N 1
ATOM 665 C CA . LEU A 1 87 ? -7.236 2.425 22.023 1.00 45.22 87 LEU A CA 1
ATOM 666 C C . LEU A 1 87 ? -7.010 3.914 21.705 1.00 45.22 87 LEU A C 1
ATOM 668 O O . LEU A 1 87 ? -6.234 4.282 20.827 1.00 45.22 87 LEU A O 1
ATOM 672 N N . SER A 1 88 ? -7.677 4.774 22.471 1.00 44.03 88 SER A N 1
ATOM 673 C CA . SER A 1 88 ? -7.246 6.151 22.716 1.00 44.03 88 SER A CA 1
ATOM 674 C C . SER A 1 88 ? -6.954 6.278 24.208 1.00 44.03 88 SER A C 1
ATOM 676 O O . SER A 1 88 ? -7.836 6.601 25.004 1.00 44.03 88 SER A O 1
ATOM 678 N N . PHE A 1 89 ? -5.720 5.957 24.593 1.00 39.69 89 PHE A N 1
ATOM 679 C CA . PHE A 1 89 ? -5.211 6.263 25.924 1.00 39.69 89 PHE A CA 1
ATOM 680 C C . PHE A 1 89 ? -5.212 7.791 26.072 1.00 39.69 89 PHE A C 1
ATOM 682 O O . PHE A 1 89 ? -4.595 8.487 25.263 1.00 39.69 89 PHE A O 1
ATOM 689 N N . ARG A 1 90 ? -5.959 8.309 27.050 1.00 39.56 90 ARG A 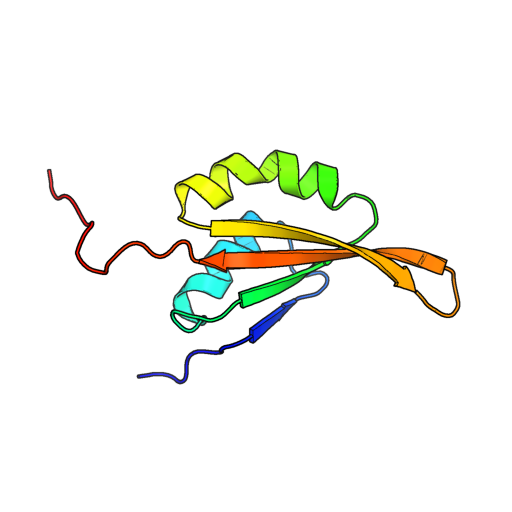N 1
ATOM 690 C CA . ARG A 1 90 ? -5.831 9.698 27.502 1.00 39.56 90 ARG A CA 1
ATOM 691 C C . ARG A 1 90 ? -4.712 9.749 28.553 1.00 39.56 90 ARG A C 1
ATOM 693 O O . ARG A 1 90 ? -4.691 8.841 29.386 1.00 39.56 90 ARG A O 1
ATOM 700 N N . PRO A 1 91 ? -3.801 10.734 28.511 1.00 48.97 91 PRO A N 1
ATOM 701 C CA . PRO A 1 91 ? -3.017 11.092 29.688 1.00 48.97 91 PRO A CA 1
ATOM 702 C C . PRO A 1 91 ? -3.911 11.693 30.781 1.00 48.97 91 PRO A C 1
ATOM 704 O O . PRO A 1 91 ? -4.979 12.258 30.435 1.00 48.97 91 PRO A O 1
#

Sequence (91 aa):
PPESFDVIVSQAVGPLDELARMARPLLSPNGLVIAMKGPKADEELEGKMGYLQRHGWKAGIIKTKTPVSSFQRSLVILVPERKPPFLSFRP

Radius of gyration: 14.42 Å; Cα contacts (8 Å, |Δi|>4): 140; chains: 1; bounding box: 35×18×54 Å

Solvent-accessible surface area (backbone atoms only — not comparable to full-atom values): 5454 Å² total; per-residue (Å²): 125,84,86,50,34,57,66,46,78,47,64,89,82,72,59,72,59,60,52,51,62,67,43,56,88,45,42,30,95,86,18,40,36,40,38,52,40,50,72,63,43,63,63,53,46,61,77,35,40,73,59,35,48,76,70,37,36,44,76,50,77,47,80,50,55,43,92,86,80,59,48,57,30,24,40,38,38,38,33,65,46,91,68,67,99,76,82,68,86,75,132

Mean predicted aligned error: 5.89 Å

Secondary structure (DSSP, 8-state):
----EEEEEEES---HHHHHHHHTTTEEEEEEEEEEE-TTHHHHHHHHHHHHHHTTEEEEEEEEE-TTT--EEEEEEEEE----TT-----

Foldseek 3Di:
DPQADQEAEDEPPDQPLVVCVVNVVRHDLNHKYKYKAFPCVVVSCVVCVVSQVVQQKDWDKDWAADPPPRGIIIIIMIHGRDDDPPPPDDD

pLDDT: mean 88.83, std 16.22, range [39.56, 98.38]

Nearest PDB structures (foldseek):
  3g89-assembly2_B  TM=8.079E-01  e=1.166E-07  Thermus thermophilus HB8
  3g8a-assembly1_A  TM=8.094E-01  e=1.740E-07  Thermus thermophilus HB8
  3g8a-assembly3_C  TM=7.992E-01  e=2.272E-07  Thermus thermophilus HB8
  3g8b-assembly1_A  TM=8.095E-01  e=2.429E-07  Thermus thermophilus HB8
  3g8a-assembly4_D  TM=8.082E-01  e=4.733E-07  Thermus thermophilus HB8